Protein AF-A0A847YZS4-F1 (afdb_monomer)

Foldseek 3Di:
DDDPPPDPPVVVVVVLVVVLVVLVVVLVVLVVVLVVLQVVLVVVPDPCSVVSNVVSVVSNVVSVVVSVVSVVPD

Structure (mmCIF, N/CA/C/O backbone):
data_AF-A0A847YZS4-F1
#
_entry.id   AF-A0A847YZS4-F1
#
loop_
_atom_site.group_PDB
_atom_site.id
_atom_site.type_symbol
_atom_site.label_atom_id
_atom_site.label_alt_id
_atom_site.label_comp_id
_atom_site.label_asym_id
_atom_site.label_entity_id
_atom_site.label_seq_id
_atom_site.pdbx_PDB_ins_code
_atom_site.Cartn_x
_atom_site.Cartn_y
_atom_site.Cartn_z
_atom_site.occupancy
_atom_site.B_iso_or_equiv
_atom_site.auth_seq_id
_atom_site.auth_comp_id
_atom_site.auth_asym_id
_atom_site.auth_atom_id
_atom_site.pdbx_PDB_model_num
ATOM 1 N N . MET A 1 1 ? 12.083 27.386 -18.386 1.00 40.69 1 MET A N 1
ATOM 2 C CA . MET A 1 1 ? 11.987 26.407 -19.488 1.00 40.69 1 MET A CA 1
ATOM 3 C C . MET A 1 1 ? 12.557 25.097 -18.966 1.00 40.69 1 MET A C 1
ATOM 5 O O . MET A 1 1 ? 13.767 25.000 -18.819 1.00 40.69 1 MET A O 1
ATOM 9 N N . ALA A 1 2 ? 11.703 24.166 -18.533 1.00 46.69 2 ALA A N 1
ATOM 10 C CA . ALA A 1 2 ? 12.153 22.861 -18.052 1.00 46.69 2 ALA A CA 1
ATOM 11 C C . ALA A 1 2 ? 12.617 22.039 -19.263 1.00 46.69 2 ALA A C 1
ATOM 13 O O . ALA A 1 2 ? 11.834 21.801 -20.178 1.00 46.69 2 ALA A O 1
ATOM 14 N N . ASN A 1 3 ? 13.901 21.689 -19.296 1.00 51.34 3 ASN A N 1
ATOM 15 C CA . ASN A 1 3 ? 14.488 20.828 -20.316 1.00 51.34 3 ASN A CA 1
ATOM 16 C C . ASN A 1 3 ? 13.799 19.449 -20.256 1.00 51.34 3 ASN A C 1
ATOM 18 O O . ASN A 1 3 ? 13.855 18.830 -19.188 1.00 51.34 3 ASN A O 1
ATOM 22 N N . PRO A 1 4 ? 13.137 18.954 -21.320 1.00 61.34 4 PRO A N 1
ATOM 23 C CA . PRO A 1 4 ? 12.651 17.585 -21.321 1.00 61.34 4 PRO A CA 1
ATOM 24 C C . PRO A 1 4 ? 13.877 16.671 -21.333 1.00 61.34 4 PRO A C 1
ATOM 26 O O . PRO A 1 4 ? 14.602 16.589 -22.321 1.00 61.34 4 PRO A O 1
ATOM 29 N N . VAL A 1 5 ? 14.151 16.021 -20.202 1.00 66.50 5 VAL A N 1
ATOM 30 C CA . VAL A 1 5 ? 15.183 14.988 -20.113 1.00 66.50 5 VAL A CA 1
ATOM 31 C C . VAL A 1 5 ? 14.702 13.820 -20.972 1.00 66.50 5 VAL A C 1
ATOM 33 O O . VAL A 1 5 ? 13.912 12.993 -20.524 1.00 66.50 5 VAL A O 1
ATOM 36 N N . ILE A 1 6 ? 15.136 13.783 -22.232 1.00 65.62 6 ILE A N 1
ATOM 37 C CA . ILE A 1 6 ? 14.924 12.649 -23.132 1.00 65.62 6 ILE A CA 1
ATOM 38 C C . ILE A 1 6 ? 15.883 11.557 -22.659 1.00 65.62 6 ILE A C 1
ATOM 40 O O . ILE A 1 6 ? 17.034 11.470 -23.084 1.00 65.62 6 ILE A O 1
ATOM 44 N N . LEU A 1 7 ? 15.427 10.779 -21.681 1.00 62.94 7 LEU A N 1
ATOM 45 C CA . LEU A 1 7 ? 16.068 9.525 -21.320 1.00 62.94 7 LEU A CA 1
ATOM 46 C C . LEU A 1 7 ? 15.887 8.549 -22.496 1.00 62.94 7 LEU A C 1
ATOM 48 O O . LEU A 1 7 ? 14.824 8.564 -23.118 1.00 62.94 7 LEU A O 1
ATOM 52 N N . PRO A 1 8 ? 16.878 7.695 -22.810 1.00 73.88 8 PRO A N 1
ATOM 53 C CA . PRO A 1 8 ? 16.683 6.607 -23.765 1.00 73.88 8 PRO A CA 1
ATOM 54 C C . PRO A 1 8 ? 15.426 5.812 -23.386 1.00 73.88 8 PRO A C 1
ATOM 56 O O . PRO A 1 8 ? 15.227 5.562 -22.195 1.00 73.88 8 PRO A O 1
ATOM 59 N N . ASP A 1 9 ? 14.611 5.379 -24.352 1.00 74.06 9 ASP A N 1
ATOM 60 C CA . ASP A 1 9 ? 13.368 4.622 -24.093 1.00 74.06 9 ASP A CA 1
ATOM 61 C C . ASP A 1 9 ? 13.584 3.436 -23.135 1.00 74.06 9 ASP A C 1
ATOM 63 O O . ASP A 1 9 ? 12.746 3.126 -22.285 1.00 74.06 9 ASP A O 1
ATOM 67 N N . THR A 1 10 ? 14.771 2.828 -23.194 1.00 76.56 10 THR A N 1
ATOM 68 C CA . THR A 1 10 ? 15.224 1.771 -22.287 1.00 76.56 10 THR A CA 1
ATOM 69 C C . THR A 1 10 ? 15.267 2.210 -20.821 1.00 76.56 10 THR A C 1
ATOM 71 O O . THR A 1 10 ? 14.859 1.460 -19.940 1.00 76.56 10 THR A O 1
ATOM 74 N N . VAL A 1 11 ? 15.747 3.421 -20.534 1.00 81.69 11 VAL A N 1
ATOM 75 C CA . VAL A 1 11 ? 15.851 3.947 -19.165 1.00 81.69 11 VAL A CA 1
ATOM 76 C C . VAL A 1 11 ? 14.462 4.239 -18.604 1.00 81.69 11 VAL A C 1
ATOM 78 O O . VAL A 1 11 ? 14.195 3.893 -17.455 1.00 81.69 11 VAL A O 1
ATOM 81 N N . TRP A 1 12 ? 13.555 4.800 -19.411 1.00 81.31 12 TRP A N 1
ATOM 82 C CA . TRP A 1 12 ? 12.166 5.010 -18.993 1.00 81.31 12 TRP A CA 1
ATOM 83 C C . TRP A 1 12 ? 11.485 3.681 -18.649 1.00 81.31 12 TRP A C 1
ATOM 85 O O . TRP A 1 12 ? 10.895 3.549 -17.580 1.00 81.31 12 TRP A O 1
ATOM 95 N N . LEU A 1 13 ? 11.656 2.660 -19.490 1.00 81.19 13 LEU A N 1
ATOM 96 C CA . LEU A 1 13 ? 11.116 1.318 -19.272 1.00 81.19 13 LEU A CA 1
ATOM 97 C C . LEU A 1 13 ? 11.664 0.661 -17.989 1.00 81.19 13 LEU A C 1
ATOM 99 O O . LEU A 1 13 ? 10.890 0.105 -17.212 1.00 81.19 13 LEU A O 1
ATOM 103 N N . VAL A 1 14 ? 12.965 0.786 -17.703 1.00 85.94 14 VAL A N 1
ATOM 104 C CA . VAL A 1 14 ? 13.565 0.288 -16.449 1.00 85.94 14 VAL A CA 1
ATOM 105 C C . VAL A 1 14 ? 12.986 0.999 -15.221 1.00 85.94 14 VAL A C 1
ATOM 107 O O . VAL A 1 14 ? 12.657 0.344 -14.231 1.00 85.94 14 VAL A O 1
ATOM 110 N N . VAL A 1 15 ? 12.804 2.322 -15.284 1.00 86.88 15 VAL A N 1
ATOM 111 C CA . VAL A 1 15 ? 12.195 3.096 -14.189 1.00 86.88 15 VAL A CA 1
ATOM 112 C C . VAL A 1 15 ? 10.767 2.627 -13.913 1.00 86.88 15 VAL A C 1
ATOM 114 O O . VAL A 1 15 ? 10.401 2.488 -12.744 1.00 86.88 15 VAL A O 1
ATOM 117 N N . LYS A 1 16 ? 9.985 2.299 -14.953 1.00 83.44 16 LYS A N 1
ATOM 118 C CA . LYS A 1 16 ? 8.627 1.764 -14.772 1.00 83.44 16 LYS A CA 1
ATOM 119 C C . LYS A 1 16 ? 8.610 0.470 -13.964 1.00 83.44 16 LYS A C 1
ATOM 121 O O . LYS A 1 16 ? 7.855 0.352 -13.000 1.00 83.44 16 LYS A O 1
ATOM 126 N N . TYR A 1 17 ? 9.476 -0.479 -14.317 1.00 86.31 17 TYR A N 1
ATOM 127 C CA . TYR A 1 17 ? 9.564 -1.757 -13.609 1.00 86.31 17 TYR A CA 1
ATOM 128 C C . TYR A 1 17 ? 10.014 -1.591 -12.157 1.00 86.31 17 TYR A C 1
ATOM 130 O O . TYR A 1 17 ? 9.447 -2.229 -11.270 1.00 86.31 17 TYR A O 1
ATOM 138 N N . ILE A 1 18 ? 10.990 -0.715 -11.894 1.00 89.88 18 ILE A N 1
ATOM 139 C CA . ILE A 1 18 ? 11.440 -0.426 -10.525 1.00 89.88 18 ILE A CA 1
ATOM 140 C C . ILE A 1 18 ? 10.304 0.197 -9.709 1.00 89.88 18 ILE A C 1
ATOM 142 O O . ILE A 1 18 ? 10.076 -0.213 -8.572 1.00 89.88 18 ILE A O 1
ATOM 146 N N . TYR A 1 19 ? 9.565 1.149 -10.283 1.00 87.88 19 TYR A N 1
ATOM 147 C CA . TYR A 1 19 ? 8.453 1.794 -9.592 1.00 87.88 19 TYR A CA 1
ATOM 148 C C 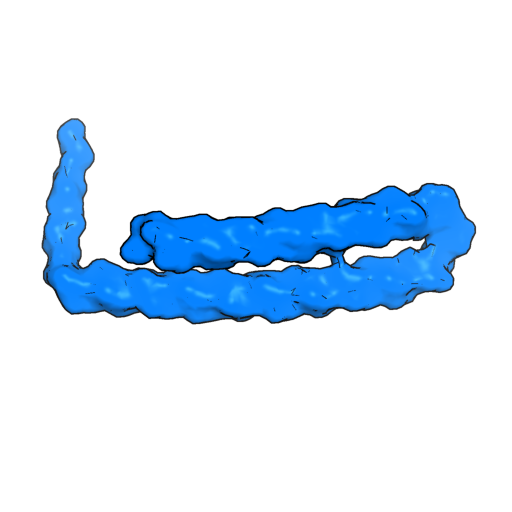. TYR A 1 19 ? 7.363 0.785 -9.216 1.00 87.88 19 TYR A C 1
ATOM 150 O O . TYR A 1 19 ? 6.954 0.735 -8.057 1.00 87.88 19 TYR A O 1
ATOM 158 N N . LEU A 1 20 ? 6.961 -0.083 -10.152 1.00 86.81 20 LEU A N 1
ATOM 159 C CA . LEU A 1 20 ? 6.000 -1.158 -9.886 1.00 86.81 20 LEU A CA 1
ATOM 160 C C . LEU A 1 20 ? 6.503 -2.137 -8.816 1.00 86.81 20 LEU A C 1
ATOM 162 O O . LEU A 1 20 ? 5.730 -2.529 -7.943 1.00 86.81 20 LEU A O 1
ATOM 166 N N . ALA A 1 21 ? 7.791 -2.497 -8.831 1.00 89.00 21 ALA A N 1
ATOM 167 C CA . ALA A 1 21 ? 8.382 -3.374 -7.821 1.00 89.00 21 ALA A CA 1
ATOM 168 C C . ALA A 1 21 ? 8.354 -2.747 -6.416 1.00 89.00 21 ALA A C 1
ATOM 170 O O . ALA A 1 21 ? 7.993 -3.413 -5.443 1.00 89.00 21 ALA A O 1
ATOM 171 N N . VAL A 1 22 ? 8.679 -1.456 -6.302 1.00 91.56 22 VAL A N 1
ATOM 172 C CA . VAL A 1 22 ? 8.607 -0.719 -5.032 1.00 91.56 22 VAL A CA 1
ATOM 173 C C . VAL A 1 22 ? 7.163 -0.619 -4.542 1.00 91.56 22 VAL A C 1
ATOM 175 O O . VAL A 1 22 ? 6.905 -0.850 -3.363 1.00 91.56 22 VAL A O 1
ATOM 178 N N . LEU A 1 23 ? 6.208 -0.335 -5.430 1.00 88.88 23 LEU A N 1
ATOM 179 C CA . LEU A 1 23 ? 4.788 -0.236 -5.080 1.00 88.88 23 LEU A CA 1
ATOM 180 C C . LEU A 1 23 ? 4.198 -1.578 -4.634 1.00 88.88 23 LEU A C 1
ATOM 182 O O . LEU A 1 23 ? 3.396 -1.643 -3.699 1.00 88.88 23 LEU A O 1
ATOM 186 N N . LEU A 1 24 ? 4.635 -2.665 -5.266 1.00 88.69 24 LEU A N 1
ATOM 187 C CA . LEU A 1 24 ? 4.291 -4.021 -4.863 1.00 88.69 24 LEU A CA 1
ATOM 188 C C . LEU A 1 24 ? 4.808 -4.298 -3.447 1.00 88.69 24 LEU A C 1
ATOM 190 O O . LEU A 1 24 ? 4.033 -4.708 -2.584 1.00 88.69 24 LEU A O 1
ATOM 194 N N . LEU A 1 25 ? 6.076 -3.984 -3.161 1.00 91.31 25 LEU A N 1
ATOM 195 C CA . LEU A 1 25 ? 6.639 -4.110 -1.813 1.00 91.31 25 LEU A CA 1
ATOM 196 C C . LEU A 1 25 ? 5.886 -3.242 -0.792 1.00 91.31 25 LEU A C 1
ATOM 198 O O . LEU A 1 25 ? 5.595 -3.697 0.314 1.00 91.31 25 LEU A O 1
ATOM 202 N N . PHE A 1 26 ? 5.507 -2.024 -1.176 1.00 87.19 26 PHE A N 1
ATOM 203 C CA . PHE A 1 26 ? 4.717 -1.120 -0.342 1.00 87.19 26 PHE A CA 1
ATOM 204 C C . PHE A 1 26 ? 3.330 -1.696 -0.014 1.00 87.19 26 PHE A C 1
ATOM 206 O O . PHE A 1 26 ? 2.845 -1.570 1.110 1.00 87.19 26 PHE A O 1
ATOM 213 N N . THR A 1 27 ? 2.718 -2.406 -0.963 1.00 87.38 27 THR A N 1
ATOM 214 C CA . THR A 1 27 ? 1.445 -3.114 -0.764 1.00 87.38 27 THR A CA 1
ATOM 215 C C . THR A 1 27 ? 1.589 -4.242 0.257 1.00 87.38 27 THR A C 1
ATOM 217 O O . THR A 1 27 ? 0.793 -4.323 1.195 1.00 87.38 27 THR A O 1
ATOM 220 N N . PHE A 1 28 ? 2.642 -5.062 0.156 1.00 90.25 28 PHE A N 1
ATOM 221 C CA . PHE A 1 28 ? 2.946 -6.075 1.175 1.00 90.25 28 PHE A CA 1
ATOM 222 C C . PHE A 1 28 ? 3.169 -5.451 2.553 1.00 90.25 28 PHE A C 1
ATOM 224 O O . PHE A 1 28 ? 2.653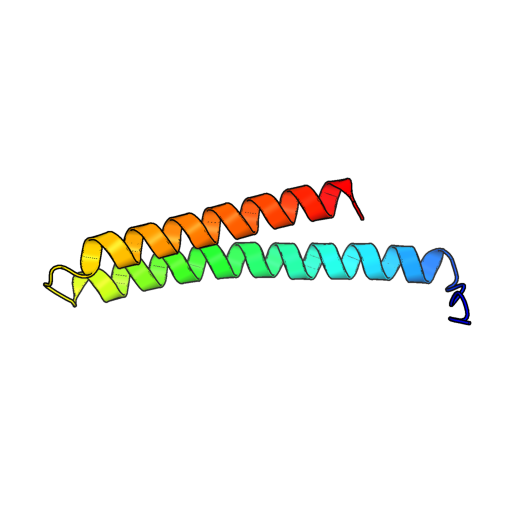 -5.951 3.554 1.00 90.25 28 PHE A O 1
ATOM 231 N N . PHE A 1 29 ? 3.895 -4.335 2.610 1.00 89.38 29 PHE A N 1
ATOM 232 C CA . PHE A 1 29 ? 4.136 -3.623 3.858 1.00 89.38 29 PHE A CA 1
ATOM 233 C C . PHE A 1 29 ? 2.834 -3.104 4.482 1.00 89.38 29 PHE A C 1
ATOM 235 O O . PHE A 1 29 ? 2.629 -3.252 5.684 1.00 89.38 29 PHE A O 1
ATOM 242 N N . SER A 1 30 ? 1.908 -2.584 3.673 1.00 88.75 30 SER A N 1
ATOM 243 C CA . SER A 1 30 ? 0.592 -2.129 4.135 1.00 88.75 30 SER A CA 1
ATOM 244 C C . SER A 1 30 ? -0.223 -3.249 4.800 1.00 88.75 30 SER A C 1
ATOM 246 O O . SER A 1 30 ? -0.795 -3.054 5.874 1.00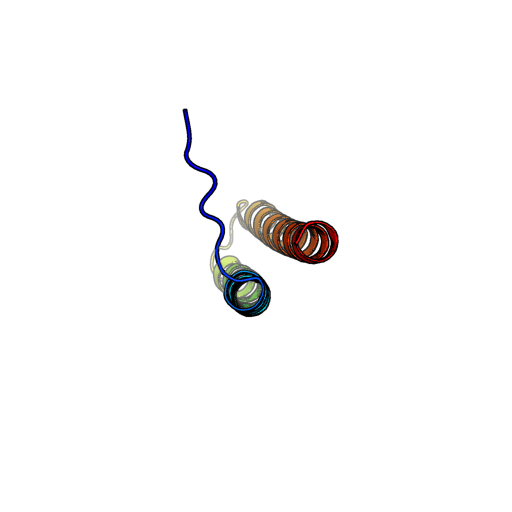 88.75 30 SER A O 1
ATOM 248 N N . ILE A 1 31 ? -0.196 -4.466 4.242 1.00 88.56 31 ILE A N 1
ATOM 249 C CA . ILE A 1 31 ? -0.838 -5.646 4.851 1.00 88.56 31 ILE A CA 1
ATOM 250 C C . ILE A 1 31 ? -0.225 -5.955 6.225 1.00 88.56 31 ILE A C 1
ATOM 252 O O . ILE A 1 31 ? -0.947 -6.229 7.189 1.00 88.56 31 ILE A O 1
ATOM 256 N N . ILE A 1 32 ? 1.105 -5.884 6.336 1.00 91.00 32 ILE A N 1
ATOM 257 C CA . ILE A 1 32 ? 1.812 -6.095 7.605 1.00 91.00 32 ILE A CA 1
ATOM 258 C C . ILE A 1 32 ? 1.402 -5.028 8.624 1.00 91.00 32 ILE A C 1
ATOM 260 O O . ILE A 1 32 ? 1.103 -5.372 9.765 1.00 91.00 32 ILE A O 1
ATOM 264 N N . VAL A 1 33 ? 1.325 -3.758 8.220 1.00 87.50 33 VAL A N 1
ATOM 265 C CA . VAL A 1 33 ? 0.907 -2.649 9.090 1.00 87.50 33 VAL A CA 1
ATOM 266 C C . VAL A 1 33 ? -0.496 -2.884 9.647 1.00 87.50 33 VAL A C 1
ATOM 268 O O . VAL A 1 33 ? -0.685 -2.770 10.854 1.00 87.50 33 VAL A O 1
ATOM 271 N N . VAL A 1 34 ? -1.467 -3.295 8.826 1.00 86.81 34 VAL A N 1
ATOM 272 C CA . VAL A 1 34 ? -2.826 -3.602 9.315 1.00 86.81 34 VAL A CA 1
ATOM 273 C C . VAL A 1 34 ? -2.824 -4.746 10.323 1.00 86.81 34 VAL A C 1
ATOM 275 O O . VAL A 1 34 ? -3.492 -4.665 11.358 1.00 86.81 34 VAL A O 1
ATOM 278 N N . ARG A 1 35 ? -2.034 -5.794 10.073 1.00 87.06 35 ARG A N 1
ATOM 279 C CA . ARG A 1 35 ? -1.885 -6.902 11.022 1.00 87.06 35 ARG A CA 1
ATOM 280 C C . ARG A 1 35 ? -1.272 -6.432 12.345 1.00 87.06 35 ARG A C 1
ATOM 282 O O . ARG A 1 35 ? -1.741 -6.847 13.401 1.00 87.06 35 ARG A O 1
ATOM 289 N N . GLN A 1 36 ? -0.278 -5.547 12.300 1.00 86.81 36 GLN A N 1
ATOM 290 C CA . GLN A 1 36 ? 0.331 -4.978 13.505 1.00 86.81 36 GLN A CA 1
ATOM 291 C C . GLN A 1 36 ? -0.636 -4.074 14.269 1.00 86.81 36 GLN A C 1
ATOM 293 O O . GLN A 1 36 ? -0.723 -4.184 15.490 1.00 86.81 36 GLN A O 1
ATOM 298 N N . ILE A 1 37 ? -1.425 -3.254 13.567 1.00 84.94 37 ILE A N 1
ATOM 299 C CA . ILE A 1 37 ? -2.487 -2.452 14.184 1.00 84.94 37 ILE A CA 1
ATOM 300 C C . ILE A 1 37 ? -3.433 -3.370 14.953 1.00 84.94 37 ILE A C 1
ATOM 302 O O . ILE A 1 37 ? -3.712 -3.083 16.112 1.00 84.94 37 ILE A O 1
ATOM 306 N N . HIS A 1 38 ? -3.864 -4.490 14.359 1.00 81.12 38 HIS A N 1
ATOM 307 C CA . HIS A 1 38 ? -4.768 -5.452 14.997 1.00 81.12 38 HIS A CA 1
ATOM 308 C C . HIS A 1 38 ? -4.175 -6.097 16.264 1.00 81.12 38 HIS A C 1
ATOM 310 O O . HIS A 1 38 ? -4.868 -6.231 17.272 1.00 81.12 38 HIS A O 1
ATOM 316 N N . LEU A 1 39 ? -2.890 -6.465 16.232 1.00 81.88 39 LEU A N 1
ATOM 317 C CA . LEU A 1 39 ? -2.194 -7.052 17.383 1.00 81.88 39 LEU A CA 1
ATOM 318 C C . LEU A 1 39 ? -1.975 -6.034 18.513 1.00 81.88 39 LEU A C 1
ATOM 320 O O . LEU A 1 39 ? -2.076 -6.392 19.683 1.00 81.88 39 LEU A O 1
ATOM 324 N N . MET A 1 40 ? -1.717 -4.768 18.178 1.00 80.56 40 MET A N 1
ATOM 325 C CA . MET A 1 40 ? -1.542 -3.697 19.164 1.00 80.56 40 MET A CA 1
ATOM 326 C C . MET A 1 40 ? -2.869 -3.262 19.790 1.00 80.56 40 MET A C 1
ATOM 328 O O . MET A 1 40 ? -2.942 -3.065 21.002 1.00 80.56 40 MET A O 1
ATOM 332 N N . THR A 1 41 ? -3.934 -3.177 18.990 1.00 79.62 41 THR A N 1
A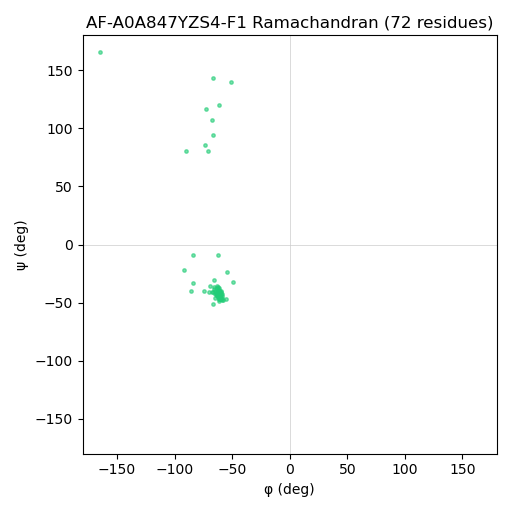TOM 333 C CA . THR A 1 41 ? -5.280 -2.834 19.481 1.00 79.62 41 THR A CA 1
ATOM 334 C C . THR A 1 41 ? -5.798 -3.856 20.494 1.00 79.62 41 THR A C 1
ATOM 336 O O . THR A 1 41 ? -6.296 -3.482 21.546 1.00 79.62 41 THR A O 1
ATOM 339 N N . ALA A 1 42 ? -5.518 -5.150 20.308 1.00 71.06 42 ALA A N 1
ATOM 340 C CA . ALA A 1 42 ? -5.873 -6.179 21.295 1.00 71.06 42 ALA A CA 1
ATOM 341 C C . ALA A 1 42 ? -5.340 -5.926 22.727 1.00 71.06 42 ALA A C 1
ATOM 343 O O . ALA A 1 42 ? -5.916 -6.435 23.687 1.00 71.06 42 ALA A O 1
ATOM 344 N N . THR A 1 43 ? -4.263 -5.146 22.887 1.00 71.69 43 THR A N 1
ATOM 345 C CA . THR A 1 43 ? -3.736 -4.756 24.211 1.00 71.69 43 THR A CA 1
ATOM 346 C C . THR A 1 43 ? -4.300 -3.436 24.739 1.00 71.69 43 THR A C 1
ATOM 348 O O . THR A 1 43 ? -4.313 -3.210 25.950 1.00 71.69 43 THR A O 1
ATOM 351 N N . LEU A 1 44 ? -4.805 -2.574 23.855 1.00 68.81 44 LEU A N 1
ATOM 352 C CA . LEU A 1 44 ? -5.388 -1.281 24.191 1.00 68.81 44 LEU A CA 1
ATOM 353 C C . LEU A 1 44 ? -6.891 -1.463 24.449 1.00 68.81 44 LEU A C 1
ATOM 355 O O . LEU A 1 44 ? -7.734 -1.208 23.599 1.00 68.81 44 LEU A O 1
ATOM 359 N N . ASN A 1 45 ? -7.245 -1.926 25.646 1.00 61.72 45 ASN A N 1
ATOM 360 C CA . ASN A 1 45 ? -8.643 -2.100 26.040 1.00 61.72 45 ASN A CA 1
ATOM 361 C C . ASN A 1 45 ? -9.313 -0.719 26.240 1.00 61.72 45 ASN A C 1
ATOM 363 O O . ASN A 1 45 ? -9.371 -0.194 27.350 1.00 61.72 45 ASN A O 1
ATOM 367 N N . GLY A 1 46 ? -9.732 -0.075 25.146 1.00 69.38 46 GLY A N 1
ATOM 368 C CA . GLY A 1 46 ? -10.236 1.299 25.146 1.00 69.38 46 GLY A CA 1
ATOM 369 C C . GLY A 1 46 ? -10.987 1.687 23.871 1.00 69.38 46 GLY A C 1
ATOM 370 O O . GLY A 1 46 ? -10.909 1.022 22.845 1.00 69.38 46 GLY A O 1
ATOM 371 N N . SER A 1 47 ? -11.714 2.806 23.911 1.00 73.19 47 SER A N 1
ATOM 372 C CA . SER A 1 47 ? -12.594 3.285 22.823 1.00 73.19 47 SER A CA 1
ATOM 373 C C . SER A 1 47 ? -11.888 3.613 21.496 1.00 73.19 47 SER A C 1
ATOM 375 O O . SER A 1 47 ? -12.554 3.836 20.486 1.00 73.19 47 SER A O 1
ATOM 377 N N . ILE A 1 48 ? -10.551 3.630 21.479 1.00 75.25 48 ILE A N 1
ATOM 378 C CA . ILE A 1 48 ? -9.729 3.933 20.296 1.00 75.25 48 ILE A CA 1
ATOM 379 C C . ILE A 1 48 ? -9.513 2.691 19.408 1.00 75.25 48 ILE A C 1
ATOM 381 O O . ILE A 1 48 ? -9.094 2.810 18.259 1.00 75.25 48 ILE A O 1
ATOM 385 N N . ASP A 1 49 ? -9.900 1.506 19.877 1.00 78.06 49 ASP A N 1
ATOM 386 C CA . ASP A 1 49 ? -9.700 0.243 19.165 1.00 78.06 49 ASP A CA 1
ATOM 387 C C . ASP A 1 49 ? -10.375 0.192 17.788 1.00 78.06 49 ASP A C 1
ATOM 389 O O . ASP A 1 49 ? -9.777 -0.180 16.774 1.00 78.06 49 ASP A O 1
ATOM 393 N N . ALA A 1 50 ? -11.640 0.610 17.750 1.00 79.94 50 ALA A N 1
ATOM 394 C CA . ALA A 1 50 ? -12.443 0.652 16.537 1.00 79.94 50 ALA A CA 1
ATOM 395 C C . ALA A 1 50 ? -11.935 1.691 15.515 1.00 79.94 50 ALA A C 1
ATOM 397 O O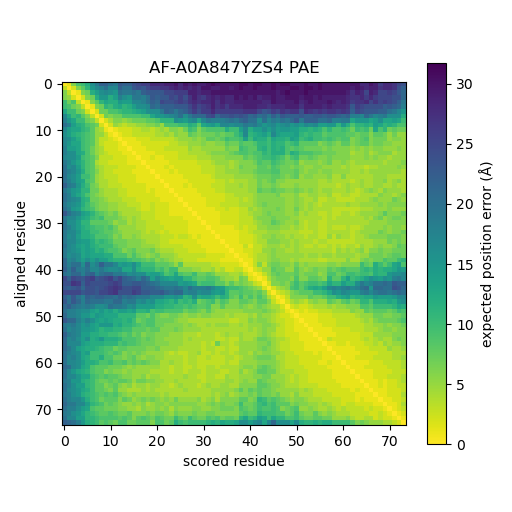 . ALA A 1 50 ? -11.704 1.304 14.366 1.00 79.94 50 ALA A O 1
ATOM 398 N N . PRO A 1 51 ? -11.704 2.974 15.873 1.00 83.06 51 PRO A N 1
ATOM 399 C CA . PRO A 1 51 ? -11.200 3.952 14.910 1.00 83.06 51 PRO A CA 1
ATOM 400 C C . PRO A 1 51 ? -9.801 3.604 14.388 1.00 83.06 51 PRO A C 1
ATOM 402 O O . PRO A 1 51 ? -9.549 3.792 13.199 1.00 83.06 51 PRO A O 1
ATOM 405 N N . LEU A 1 52 ? -8.913 3.027 15.207 1.00 83.75 52 LEU A N 1
ATOM 406 C CA . LEU A 1 52 ? -7.574 2.641 14.746 1.00 83.75 52 LEU A CA 1
ATOM 407 C C . LEU A 1 52 ? -7.628 1.511 13.705 1.00 83.75 52 LEU A C 1
ATOM 409 O O . LEU A 1 52 ? -6.936 1.568 12.687 1.00 83.75 52 LEU A O 1
ATOM 413 N N . LYS A 1 53 ? -8.505 0.520 13.912 1.00 82.25 53 LYS A N 1
ATOM 414 C CA . LYS A 1 53 ? -8.762 -0.549 12.933 1.00 82.25 53 LYS A CA 1
ATOM 415 C C . LYS A 1 53 ? -9.323 0.012 11.622 1.00 82.25 53 LYS A C 1
ATOM 417 O O . LYS A 1 53 ? -8.859 -0.384 10.556 1.00 82.25 53 LYS A O 1
ATOM 422 N N . ILE A 1 54 ? -10.265 0.959 11.685 1.00 87.38 54 ILE A N 1
ATOM 423 C CA . ILE A 1 54 ? -10.848 1.608 10.496 1.00 87.38 54 ILE A CA 1
ATOM 424 C C . ILE A 1 54 ? -9.776 2.353 9.695 1.00 87.38 54 ILE A C 1
ATOM 426 O O . ILE A 1 54 ? -9.693 2.177 8.482 1.00 87.38 54 ILE A O 1
ATOM 430 N N . VAL A 1 55 ? -8.924 3.138 10.360 1.00 87.88 55 VAL A N 1
ATOM 431 C CA . VAL A 1 55 ? -7.822 3.855 9.696 1.00 87.88 55 VAL A CA 1
ATOM 432 C C . VAL A 1 55 ? -6.848 2.876 9.036 1.00 87.88 55 VAL A C 1
ATOM 434 O O . VAL A 1 55 ? -6.430 3.111 7.905 1.00 87.88 55 VAL A O 1
ATOM 437 N N . GLY A 1 56 ? -6.544 1.747 9.685 1.00 85.00 56 GLY A N 1
ATOM 438 C CA . GLY A 1 56 ? -5.736 0.680 9.091 1.00 85.00 56 GLY A CA 1
ATOM 439 C C . GLY A 1 56 ? -6.341 0.124 7.796 1.00 85.00 56 GLY A C 1
ATOM 440 O O . GLY A 1 56 ? -5.652 0.035 6.781 1.00 85.00 56 GLY A O 1
ATOM 441 N N . TYR A 1 57 ? -7.639 -0.191 7.794 1.00 86.94 57 TYR A N 1
ATOM 442 C CA . TYR A 1 57 ? -8.329 -0.664 6.587 1.00 86.94 57 TYR A CA 1
ATOM 443 C C . TYR A 1 57 ? -8.395 0.397 5.484 1.00 86.94 57 TYR A C 1
ATOM 445 O O . TYR A 1 57 ? -8.180 0.068 4.318 1.00 86.94 57 TYR A O 1
ATOM 453 N N . LEU A 1 58 ? -8.639 1.663 5.835 1.00 90.56 58 LEU A N 1
ATOM 454 C CA . LEU A 1 58 ? -8.627 2.775 4.880 1.00 90.56 58 LEU A CA 1
ATOM 455 C C . LEU A 1 58 ? -7.248 2.958 4.243 1.00 90.56 58 LEU A C 1
ATOM 457 O O . LEU A 1 58 ? -7.159 3.163 3.036 1.00 90.56 58 LEU A O 1
ATOM 461 N N . TYR A 1 59 ? -6.178 2.843 5.031 1.00 87.56 59 TYR A N 1
ATOM 462 C CA . TYR A 1 59 ? -4.812 2.909 4.522 1.00 87.56 59 TYR A CA 1
ATOM 463 C C . TYR A 1 59 ? -4.527 1.777 3.528 1.00 87.56 59 TYR A C 1
ATOM 465 O O . TYR A 1 59 ? -4.009 2.022 2.440 1.00 87.56 59 TYR A O 1
ATOM 473 N N . LEU A 1 60 ? -4.924 0.545 3.858 1.00 87.25 60 LEU A N 1
ATOM 474 C CA . LEU A 1 60 ? -4.756 -0.604 2.967 1.00 87.25 60 LEU A CA 1
ATOM 475 C C . LEU A 1 60 ? -5.559 -0.423 1.670 1.00 87.25 60 LEU A C 1
ATOM 477 O O . LEU A 1 60 ? -5.017 -0.617 0.583 1.00 87.25 60 LEU A O 1
ATOM 481 N N . MET A 1 61 ? -6.807 0.043 1.768 1.00 90.56 61 MET A N 1
ATOM 482 C CA . MET A 1 61 ? -7.640 0.372 0.609 1.00 90.56 61 MET A CA 1
ATOM 483 C C . MET A 1 61 ? -6.994 1.449 -0.278 1.00 90.56 61 MET A C 1
ATOM 485 O O . MET A 1 61 ? -6.945 1.285 -1.495 1.00 90.56 61 MET A O 1
ATOM 489 N N . LEU A 1 62 ? -6.449 2.517 0.313 1.00 89.75 62 LEU A N 1
ATOM 490 C CA . LEU A 1 62 ? -5.739 3.574 -0.413 1.00 89.75 62 LEU A CA 1
ATOM 491 C C . LEU A 1 62 ? -4.518 3.037 -1.159 1.00 89.75 62 LEU A C 1
ATOM 493 O O . LEU A 1 62 ? -4.337 3.356 -2.330 1.00 89.75 62 LEU A O 1
ATOM 497 N N . VAL A 1 63 ? -3.702 2.201 -0.513 1.00 88.44 63 VAL A N 1
ATOM 498 C CA . VAL A 1 63 ? -2.512 1.612 -1.146 1.00 88.44 63 VAL A CA 1
ATOM 499 C C . VAL A 1 63 ? -2.900 0.735 -2.338 1.00 88.44 63 VAL A C 1
ATOM 501 O O . VAL A 1 63 ? -2.273 0.837 -3.390 1.00 88.44 63 VAL A O 1
ATOM 504 N N . ILE A 1 64 ? -3.974 -0.054 -2.223 1.00 89.25 64 ILE A N 1
ATOM 505 C CA . ILE A 1 64 ? -4.506 -0.843 -3.343 1.00 89.25 64 ILE A CA 1
ATOM 506 C C . ILE A 1 64 ? -4.938 0.069 -4.498 1.00 89.25 64 ILE A C 1
ATOM 508 O O . ILE A 1 64 ? -4.576 -0.181 -5.646 1.00 89.25 64 ILE A O 1
ATOM 512 N N . ILE A 1 65 ? -5.683 1.141 -4.214 1.00 90.88 65 ILE A N 1
ATOM 513 C CA . ILE A 1 65 ? -6.137 2.088 -5.242 1.00 90.88 65 ILE A 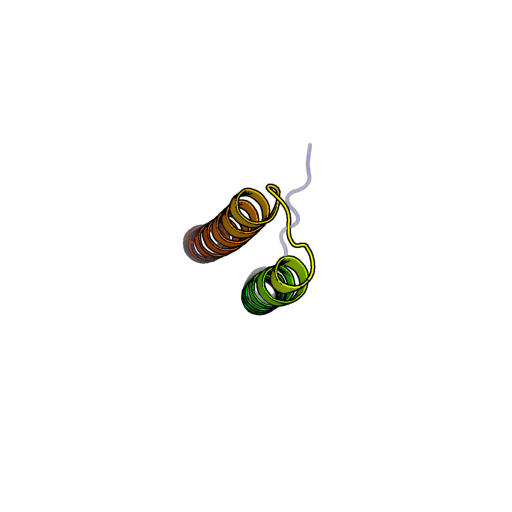CA 1
ATOM 514 C C . ILE A 1 65 ? -4.941 2.727 -5.953 1.00 90.88 65 ILE A C 1
ATOM 516 O O . ILE A 1 65 ? -4.916 2.768 -7.181 1.00 90.88 65 ILE A O 1
ATOM 520 N N . VAL A 1 66 ? -3.938 3.183 -5.199 1.00 88.38 66 VAL A N 1
ATOM 521 C CA . VAL A 1 66 ? -2.716 3.786 -5.751 1.00 88.38 66 VAL A CA 1
ATOM 522 C C . VAL A 1 66 ? -1.950 2.783 -6.614 1.00 88.38 66 VAL A C 1
ATOM 524 O O . VAL A 1 66 ? -1.462 3.156 -7.677 1.00 88.38 66 VAL A O 1
ATOM 527 N N . PHE A 1 67 ? -1.892 1.511 -6.214 1.00 84.75 67 PHE A N 1
ATOM 528 C CA . PHE A 1 67 ? -1.268 0.454 -7.008 1.00 84.75 67 PHE A CA 1
ATOM 529 C C . PHE A 1 67 ? -1.958 0.262 -8.368 1.00 84.75 67 PHE A C 1
ATOM 531 O O . PHE A 1 67 ? -1.288 0.227 -9.400 1.00 84.75 67 PHE A O 1
ATOM 538 N N . PHE A 1 68 ? -3.294 0.214 -8.401 1.00 87.44 68 PHE A N 1
ATOM 539 C CA . PHE A 1 68 ? -4.043 0.139 -9.663 1.00 87.44 68 PHE A CA 1
ATOM 540 C C . PHE A 1 68 ? -3.892 1.403 -10.518 1.00 87.44 68 PHE A C 1
ATOM 542 O O . PHE A 1 68 ? -3.761 1.309 -11.736 1.00 87.44 68 PHE A O 1
ATOM 549 N N . LEU A 1 69 ? -3.866 2.581 -9.895 1.00 86.88 69 LEU A N 1
ATOM 550 C CA . LEU A 1 69 ? -3.634 3.853 -10.584 1.00 86.88 69 LEU A CA 1
ATOM 551 C C . LEU A 1 69 ? -2.251 3.897 -11.238 1.00 86.88 69 LEU A C 1
ATOM 553 O O . LEU A 1 69 ? -2.128 4.321 -12.385 1.00 86.88 69 LEU A O 1
ATOM 557 N N . ALA A 1 70 ? -1.228 3.412 -10.535 1.00 83.75 70 ALA A N 1
ATOM 558 C CA . ALA A 1 70 ? 0.122 3.309 -11.069 1.00 83.7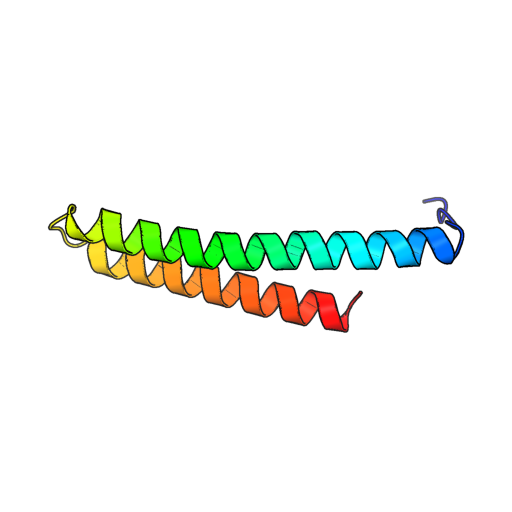5 70 ALA A CA 1
ATOM 559 C C . ALA A 1 70 ? 0.202 2.349 -12.263 1.00 83.75 70 ALA A C 1
ATOM 561 O O . ALA A 1 70 ? 0.906 2.655 -13.213 1.00 83.75 70 ALA A O 1
ATOM 562 N N . 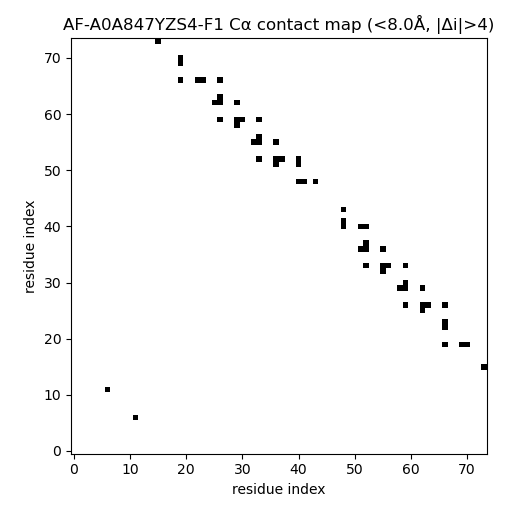LEU A 1 71 ? -0.546 1.239 -12.259 1.00 81.88 71 LEU A N 1
ATOM 563 C CA . LEU A 1 71 ? -0.613 0.321 -13.405 1.00 81.88 71 LEU A CA 1
ATOM 564 C C . LEU A 1 71 ? -1.264 0.934 -14.654 1.00 81.88 71 LEU A C 1
ATOM 566 O O . LEU A 1 71 ? -0.941 0.521 -15.762 1.00 81.88 71 LEU A O 1
ATOM 570 N N . ILE A 1 72 ? -2.204 1.870 -14.491 1.00 84.00 72 ILE A N 1
ATOM 571 C CA . ILE A 1 72 ? -2.906 2.508 -15.617 1.00 84.00 72 ILE A CA 1
ATOM 572 C C . ILE A 1 72 ? -2.115 3.701 -16.169 1.00 84.00 72 ILE A C 1
ATOM 574 O O . ILE A 1 72 ? -2.104 3.920 -17.377 1.00 84.00 72 ILE A O 1
ATOM 578 N N . LEU A 1 73 ? -1.505 4.503 -15.290 1.00 81.44 73 LEU A N 1
ATOM 579 C CA . LEU A 1 73 ? -0.834 5.750 -15.675 1.00 81.44 73 LEU A CA 1
ATOM 580 C C . LEU A 1 73 ? 0.602 5.556 -16.166 1.00 81.44 73 LEU A C 1
ATOM 582 O O . LEU A 1 73 ? 1.064 6.357 -16.982 1.00 81.44 73 LEU A O 1
ATOM 586 N N . LEU A 1 74 ? 1.319 4.575 -15.612 1.00 70.31 74 LEU A N 1
ATOM 587 C CA . LEU A 1 74 ? 2.744 4.371 -15.855 1.00 70.31 74 LEU A CA 1
ATOM 588 C C . LEU A 1 74 ? 2.969 3.415 -17.025 1.00 70.31 74 LEU A C 1
ATOM 590 O O . LEU A 1 74 ? 3.652 3.840 -17.984 1.00 70.31 74 LEU A O 1
#

Radius of gyration: 18.07 Å; Cα cont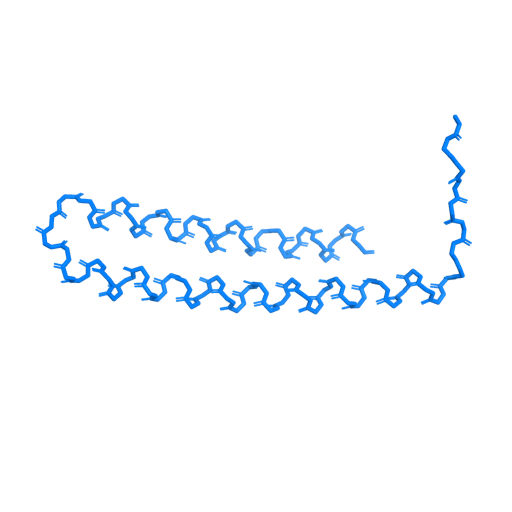acts (8 Å, |Δi|>4): 30; chains: 1; bounding box: 29×34×50 Å

pLDDT: mean 81.18, std 10.51, range [40.69, 91.56]

Sequence (74 aa):
MANPVILPDTVWLVVKYIYLAVLLLFTFFSIIVVRQIHLMTATLNGSIDAPLKIVGYLYLMLVIIVFFLALILL

Secondary structure (DSSP, 8-state):
--------HHHHHHHHHHHHHHHHHHHHHHHHHHHHHHHHHTT--STTHHHHHHHHHHHHHHHHHHHHHHHHH-

Mean predicted aligned error: 8.74 Å

Solvent-accessible surface area (backbone atoms only — not comparable to full-atom values): 4294 Å² total; per-residue (Å²): 134,86,78,80,81,81,63,58,71,66,55,55,53,50,51,50,54,52,51,53,52,52,50,51,52,50,46,56,48,39,56,50,50,36,54,48,52,56,62,53,36,74,72,48,88,52,90,61,38,63,62,54,51,50,53,35,52,50,50,42,53,49,47,53,51,52,51,55,48,49,70,74,74,107